Protein AF-A0A8D8HZX5-F1 (afdb_monomer_lite)

Foldseek 3Di:
DVVLVVLVPDQAAPAPAEDEFEFAAAPVDPQQSVSRVCVVVSCVVNNYHYQADYQRAHPNPDRPVSVVVRVVVSVVSVCVVVVHDDPPDPDPDDPDDDDDDPPDDPQPDDPPQQADRCLQVVPDDDADPNRHDPDDDPDDDDD

Secondary structure (DSSP, 8-state):
-HHHHHHHH-----TT-EE--EEEE-TTSTTTTHHHHHHHHHHHHTT-EE-SPPEEEETTS-HHHHHHHHHHHHHHHHHHHHT-----------S------TT--GGGS-SS-SSSTTTTTS--SSPBTTB------------

pLDDT: mean 94.72, std 5.87, range [61.72, 98.62]

Radius of gyration: 22.61 Å; chains: 1; bounding box: 56×49×49 Å

Organism: Culex pipiens (NCBI:txid7175)

InterPro domains:
  IPR001094 Flavodoxin-like [PR00369] (16-26)
  IPR001094 Flavodoxin-like [PR00369] (40-59)
  IPR008254 Flavodoxin/nitric oxide synthase [PF00258] (3-70)
  IPR008254 Flavodoxin/nitric oxide synthase [PS50902] (1-75)
  IPR029039 Flavoprotein-like superfamily [G3DSA:3.40.50.360] (1-97)
  IPR029039 Flavoprotein-like superfamily [SSF52218] (2-85)

Sequence (143 aa):
MEFYEWIQNNDVDFTGLNYAVFGLGNKTYEHYNKVGIYVDKRLEELGASRVFELGLGDDDANIEDDFITWKDKFWPAVCDHFGIESTGDEVLTRQYRLLEQPETSPERLYTGEVARLHSLQTQRPPFDAKNPFMAPIKINREL

Structure (mmCIF, N/CA/C/O backbone):
data_AF-A0A8D8HZX5-F1
#
_entry.id   AF-A0A8D8HZX5-F1
#
loop_
_atom_site.group_PDB
_atom_site.id
_atom_site.type_symbol
_atom_site.label_atom_id
_atom_site.label_alt_id
_atom_site.label_comp_id
_atom_site.label_asym_id
_atom_site.label_entity_id
_atom_site.label_seq_id
_atom_site.pdbx_PDB_ins_code
_atom_site.Cartn_x
_atom_site.Cartn_y
_atom_site.Cartn_z
_atom_site.occupancy
_atom_site.B_iso_or_equiv
_atom_site.auth_seq_id
_atom_site.auth_comp_id
_atom_site.auth_asym_id
_atom_site.auth_atom_id
_atom_site.pdbx_PDB_model_num
ATOM 1 N N . MET A 1 1 ? -5.731 4.814 -8.703 1.00 61.72 1 MET A N 1
ATOM 2 C CA . MET A 1 1 ? -6.523 5.958 -8.200 1.00 61.72 1 MET A CA 1
ATOM 3 C C . MET A 1 1 ? -8.022 5.710 -8.277 1.00 61.72 1 MET A C 1
ATOM 5 O O . MET A 1 1 ? -8.736 6.344 -7.520 1.00 61.72 1 MET A O 1
ATOM 9 N N . GLU A 1 2 ? -8.481 4.748 -9.086 1.00 91.94 2 GLU A N 1
ATOM 10 C CA . GLU A 1 2 ? -9.906 4.433 -9.266 1.00 91.94 2 GLU A CA 1
ATOM 11 C C . GLU A 1 2 ? -10.697 4.318 -7.954 1.00 91.94 2 GLU A C 1
ATOM 13 O O . GLU A 1 2 ? -11.722 4.967 -7.822 1.00 91.94 2 GLU A O 1
ATOM 18 N N . PHE A 1 3 ? -10.195 3.603 -6.939 1.00 94.69 3 PHE A N 1
ATOM 19 C CA . PHE A 1 3 ? -10.896 3.495 -5.651 1.00 94.69 3 PHE A CA 1
ATOM 20 C C . PHE A 1 3 ? -11.045 4.829 -4.905 1.00 94.69 3 PHE A C 1
ATOM 22 O O . PHE A 1 3 ? -12.114 5.120 -4.381 1.00 94.69 3 PHE A O 1
ATOM 29 N N . TYR A 1 4 ? -9.983 5.637 -4.846 1.00 93.31 4 TYR A N 1
ATOM 30 C CA . TYR A 1 4 ? -9.998 6.899 -4.103 1.00 93.31 4 TYR A CA 1
ATOM 31 C C . TYR A 1 4 ? -10.960 7.906 -4.746 1.00 93.31 4 TYR A C 1
ATOM 33 O O . TYR A 1 4 ? -11.748 8.534 -4.051 1.00 93.31 4 TYR A O 1
ATOM 41 N N . GLU A 1 5 ? -10.963 7.996 -6.076 1.00 94.75 5 GLU A N 1
ATOM 42 C CA . GLU A 1 5 ? -11.941 8.808 -6.808 1.00 94.75 5 GLU A CA 1
ATOM 43 C C . GLU A 1 5 ? -13.358 8.241 -6.675 1.00 94.75 5 GLU A C 1
ATOM 45 O O . GLU A 1 5 ? -14.320 8.985 -6.495 1.00 94.75 5 GLU A O 1
ATOM 50 N N . TRP A 1 6 ? -13.506 6.919 -6.742 1.00 95.50 6 TRP A N 1
ATOM 51 C CA . TRP A 1 6 ? -14.799 6.262 -6.615 1.00 95.50 6 TRP A CA 1
ATOM 52 C C . TRP A 1 6 ? -15.432 6.528 -5.246 1.00 95.50 6 TRP A C 1
ATOM 54 O O . TRP A 1 6 ? -16.571 6.987 -5.188 1.00 95.50 6 TRP A O 1
ATOM 64 N N . ILE A 1 7 ? -14.695 6.332 -4.151 1.00 94.75 7 ILE A N 1
ATOM 65 C CA . ILE A 1 7 ? -15.231 6.514 -2.795 1.00 94.75 7 ILE A CA 1
ATOM 66 C C . ILE A 1 7 ? -15.501 7.994 -2.464 1.00 94.75 7 ILE A C 1
ATOM 68 O O . ILE A 1 7 ? -16.356 8.301 -1.634 1.00 94.75 7 ILE A O 1
ATOM 72 N N . GLN A 1 8 ? -14.815 8.921 -3.144 1.00 93.50 8 GLN A N 1
ATOM 73 C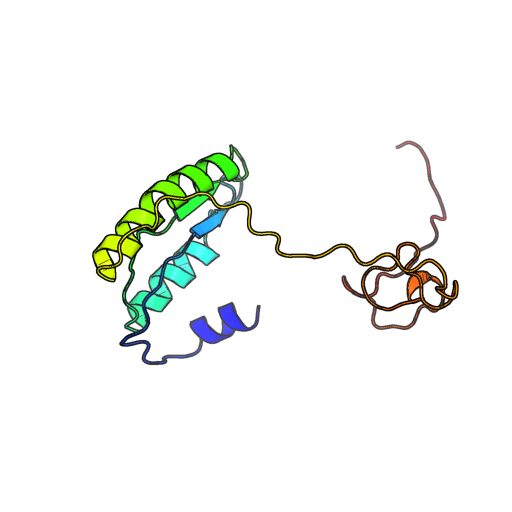 CA . GLN A 1 8 ? -15.075 10.360 -3.053 1.00 93.50 8 GLN A CA 1
ATOM 74 C C . GLN A 1 8 ? -16.389 10.784 -3.711 1.00 93.50 8 GLN A C 1
ATOM 76 O O . GLN A 1 8 ? -17.043 11.703 -3.227 1.00 93.50 8 GLN A O 1
ATOM 81 N N . ASN A 1 9 ? -16.753 10.143 -4.821 1.00 94.12 9 ASN A N 1
ATOM 82 C CA . ASN A 1 9 ? -17.837 10.600 -5.691 1.00 94.12 9 ASN A CA 1
ATOM 83 C C . ASN A 1 9 ? -19.116 9.761 -5.589 1.00 94.12 9 ASN A C 1
ATOM 85 O O . ASN A 1 9 ? -20.092 10.064 -6.272 1.00 94.12 9 ASN A O 1
ATOM 89 N N . ASN A 1 10 ? -19.118 8.699 -4.783 1.00 92.25 10 ASN A N 1
ATOM 90 C CA . ASN A 1 10 ? -20.267 7.816 -4.630 1.00 92.25 10 ASN A CA 1
ATOM 91 C C . ASN A 1 10 ? -20.724 7.777 -3.171 1.00 92.25 10 ASN A C 1
ATOM 93 O O . ASN A 1 10 ? -19.902 7.671 -2.259 1.00 92.25 10 ASN A O 1
ATOM 97 N N . ASP A 1 11 ? -22.041 7.816 -2.980 1.00 91.81 11 ASP A N 1
ATOM 98 C CA . ASP A 1 11 ? -22.711 7.601 -1.699 1.00 91.81 11 ASP A CA 1
ATOM 99 C C . ASP A 1 11 ? -23.365 6.214 -1.726 1.00 91.81 11 ASP A C 1
ATOM 101 O O . ASP A 1 11 ? -24.484 6.036 -2.209 1.00 91.81 11 ASP A O 1
ATOM 105 N N . VAL A 1 12 ? -22.611 5.211 -1.277 1.00 93.44 12 VAL A N 1
ATOM 106 C CA . VAL A 1 12 ? -23.055 3.815 -1.165 1.00 93.44 12 VAL A CA 1
ATOM 107 C C . VAL A 1 12 ? -23.280 3.487 0.305 1.00 93.44 12 VAL A C 1
ATOM 109 O O . VAL A 1 12 ? -22.495 3.901 1.149 1.00 93.44 12 VAL A O 1
ATOM 112 N N . ASP A 1 13 ? -24.323 2.724 0.616 1.00 96.19 13 ASP A N 1
ATOM 113 C CA . ASP A 1 13 ? -24.539 2.224 1.973 1.00 96.19 13 ASP A CA 1
ATOM 114 C C . ASP A 1 13 ? -23.611 1.033 2.261 1.00 96.19 13 ASP A C 1
ATOM 116 O O . ASP A 1 13 ? -23.718 -0.027 1.638 1.00 96.19 13 ASP A O 1
ATOM 120 N N . PHE A 1 14 ? -22.689 1.220 3.201 1.00 97.19 14 PHE A N 1
ATOM 121 C CA . PHE A 1 14 ? -21.767 0.207 3.707 1.00 97.19 14 PHE A CA 1
ATOM 122 C C . PHE A 1 14 ? -22.182 -0.351 5.069 1.00 97.19 14 PHE A C 1
ATOM 124 O O . PHE A 1 14 ? -21.363 -0.961 5.760 1.00 97.19 14 PHE A O 1
ATOM 131 N N . THR A 1 15 ? -23.451 -0.214 5.449 1.00 97.75 15 THR A N 1
ATOM 132 C CA . THR A 1 15 ? -23.994 -0.887 6.630 1.00 97.75 15 THR A CA 1
ATOM 133 C C . THR A 1 15 ? -23.666 -2.384 6.592 1.00 97.75 15 THR A C 1
ATOM 135 O O . THR A 1 15 ? -23.982 -3.098 5.641 1.00 97.75 15 THR A O 1
ATOM 138 N N . GLY A 1 16 ? -23.010 -2.867 7.650 1.00 96.88 16 GLY A N 1
ATOM 139 C CA . GLY A 1 16 ? 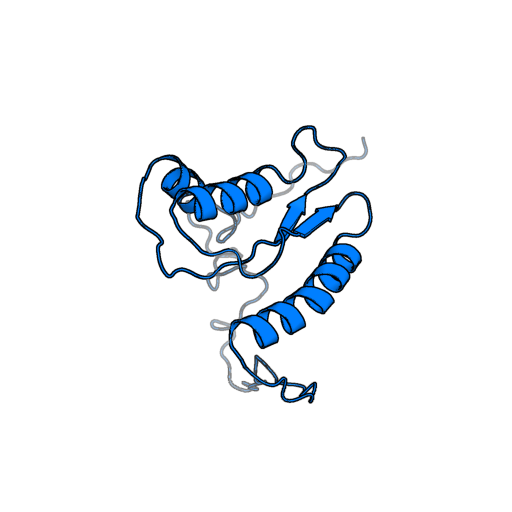-22.561 -4.257 7.781 1.00 96.88 16 GLY A CA 1
ATOM 140 C C . GLY A 1 16 ? -21.131 -4.529 7.296 1.00 96.88 16 GLY A C 1
ATOM 141 O O . GLY A 1 16 ? -20.597 -5.604 7.574 1.00 96.88 16 GLY A O 1
ATOM 142 N N . LEU A 1 17 ? -20.474 -3.571 6.632 1.00 98.06 17 LEU A N 1
ATOM 143 C CA . LEU A 1 17 ? -19.045 -3.651 6.333 1.00 98.06 17 LEU A CA 1
ATOM 144 C C . LEU A 1 17 ? -18.239 -3.380 7.606 1.00 98.06 17 LEU A C 1
ATOM 146 O O . LEU A 1 17 ? -18.325 -2.300 8.179 1.00 98.06 17 LEU A O 1
ATOM 150 N N . ASN A 1 18 ? -17.420 -4.339 8.022 1.00 98.31 18 ASN A N 1
ATOM 151 C CA . ASN A 1 18 ? -16.445 -4.160 9.094 1.00 98.31 18 ASN A CA 1
ATOM 152 C C . ASN A 1 18 ? -15.081 -3.814 8.482 1.00 98.31 18 ASN A C 1
ATOM 154 O O . ASN A 1 18 ? -14.658 -4.489 7.541 1.00 98.31 18 ASN A O 1
ATOM 158 N N . TYR A 1 19 ? -14.389 -2.792 8.989 1.00 98.50 19 TYR A N 1
ATOM 159 C CA . TYR A 1 19 ? -13.107 -2.357 8.422 1.00 98.50 19 TYR A CA 1
ATOM 160 C C . TYR A 1 19 ? -12.095 -1.896 9.478 1.00 98.50 19 TYR A C 1
ATOM 162 O O . TYR A 1 19 ? -12.444 -1.580 10.613 1.00 98.50 19 TYR A O 1
ATOM 170 N N . ALA A 1 20 ? -10.829 -1.835 9.075 1.00 98.50 20 ALA A N 1
ATOM 171 C CA . ALA A 1 20 ? -9.755 -1.148 9.781 1.00 98.50 20 ALA A CA 1
ATOM 172 C C . ALA A 1 20 ? -8.789 -0.563 8.741 1.00 98.50 20 ALA A C 1
ATOM 174 O O . ALA A 1 20 ? -8.664 -1.109 7.640 1.00 98.50 20 ALA A O 1
ATOM 175 N N . VAL A 1 21 ? -8.119 0.543 9.068 1.00 98.62 21 VAL A N 1
ATOM 176 C CA . VAL A 1 21 ? -7.191 1.226 8.155 1.00 98.62 21 VAL A CA 1
ATOM 177 C C . VAL A 1 21 ? -5.851 1.437 8.850 1.00 98.62 21 VAL A C 1
ATOM 179 O O . VAL A 1 21 ? -5.797 1.926 9.974 1.00 98.62 21 VAL A O 1
ATOM 182 N N . PHE A 1 22 ? -4.766 1.119 8.149 1.00 98.62 22 PHE A N 1
ATOM 183 C CA . PHE A 1 22 ? -3.417 1.551 8.498 1.00 98.62 22 PHE A CA 1
ATOM 184 C C . PHE A 1 22 ? -2.881 2.418 7.357 1.00 98.62 22 PHE A C 1
ATOM 186 O O . PHE A 1 22 ? -2.743 1.955 6.223 1.00 98.62 22 PHE A O 1
ATOM 193 N N . GLY A 1 23 ? -2.648 3.697 7.637 1.00 98.19 23 GLY A N 1
ATOM 194 C CA . GLY A 1 23 ? -2.097 4.652 6.688 1.00 98.19 23 GLY A CA 1
ATOM 195 C C . GLY A 1 23 ? -0.570 4.631 6.684 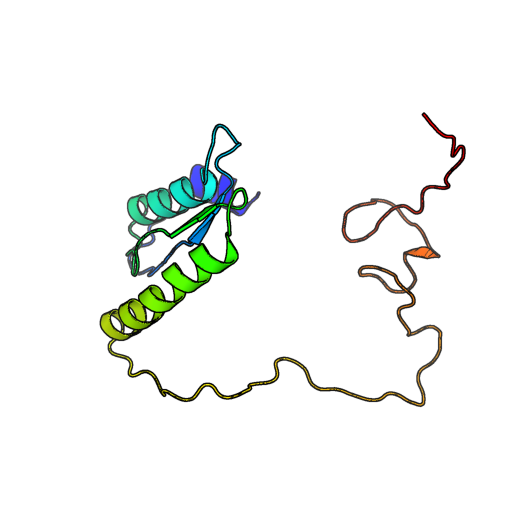1.00 98.19 23 GLY A C 1
ATOM 196 O O . GLY A 1 23 ? 0.060 4.559 7.738 1.00 98.19 23 GLY A O 1
ATOM 197 N N . LEU A 1 24 ? 0.014 4.732 5.490 1.00 98.00 24 LEU A N 1
ATOM 198 C CA . LEU A 1 24 ? 1.446 4.926 5.295 1.00 98.00 24 LEU A CA 1
ATOM 199 C C . LEU A 1 24 ? 1.669 6.387 4.893 1.00 98.00 24 LEU A C 1
ATOM 201 O O . LEU A 1 24 ? 1.239 6.813 3.816 1.00 98.00 24 LEU A O 1
ATOM 205 N N . GLY A 1 25 ? 2.303 7.165 5.766 1.00 97.56 25 GLY A N 1
ATOM 206 C CA . GLY A 1 25 ? 2.591 8.578 5.551 1.00 97.56 25 GLY A CA 1
ATOM 207 C C . GLY A 1 25 ? 4.038 8.918 5.874 1.00 97.56 25 GLY A C 1
ATOM 208 O O . GLY A 1 25 ? 4.832 8.060 6.232 1.00 97.56 25 GLY A O 1
ATOM 209 N N . ASN A 1 26 ? 4.382 10.193 5.728 1.00 97.00 26 ASN A N 1
ATOM 210 C CA . ASN A 1 26 ? 5.695 10.723 6.076 1.00 97.00 26 ASN A CA 1
ATOM 211 C C . ASN A 1 26 ? 5.516 12.172 6.558 1.00 97.00 26 ASN A C 1
ATOM 213 O O . ASN A 1 26 ? 4.924 12.984 5.838 1.00 97.00 26 ASN A O 1
ATOM 217 N N . LYS A 1 27 ? 5.953 12.488 7.784 1.00 95.25 27 LYS A N 1
ATOM 218 C CA . LYS A 1 27 ? 5.712 13.801 8.417 1.00 95.25 27 LYS A CA 1
ATOM 219 C C . LYS A 1 27 ? 6.471 14.965 7.776 1.00 95.25 27 LYS A C 1
ATOM 221 O O . LYS A 1 27 ? 6.125 16.116 8.036 1.00 95.25 27 LYS A O 1
ATOM 226 N N . THR A 1 28 ? 7.452 14.702 6.913 1.00 96.00 28 THR A N 1
ATOM 227 C CA . THR A 1 28 ? 8.129 15.758 6.138 1.00 96.00 28 THR A CA 1
ATOM 228 C C . THR A 1 28 ? 7.237 16.357 5.048 1.00 96.00 28 THR A C 1
ATOM 230 O O . THR A 1 28 ? 7.516 17.448 4.550 1.00 96.00 28 THR A O 1
ATOM 233 N N . TYR A 1 29 ? 6.141 15.678 4.697 1.00 95.94 29 TYR A N 1
ATOM 234 C CA . TYR A 1 29 ? 5.147 16.171 3.752 1.00 95.94 29 TYR A CA 1
ATOM 235 C C . TYR A 1 29 ? 4.048 16.958 4.470 1.00 95.94 29 TYR A C 1
ATOM 237 O O . TYR A 1 29 ? 3.567 16.571 5.532 1.00 95.94 29 TYR A O 1
ATOM 245 N N . GLU A 1 30 ? 3.557 18.016 3.822 1.00 96.19 30 GLU A N 1
ATOM 246 C CA . GLU A 1 30 ? 2.460 18.857 4.332 1.00 96.19 30 GLU A CA 1
ATOM 247 C C . GLU A 1 30 ? 1.185 18.056 4.652 1.00 96.19 30 GLU A C 1
ATOM 249 O O . GLU A 1 30 ? 0.423 18.380 5.562 1.00 96.19 30 GLU A O 1
ATOM 254 N N . HIS A 1 31 ? 0.931 16.997 3.886 1.00 95.88 31 HIS A N 1
ATOM 255 C CA . HIS A 1 31 ? -0.287 16.199 3.957 1.00 95.88 31 HIS A CA 1
ATOM 256 C C . HIS A 1 31 ? -0.017 14.794 4.509 1.00 95.88 31 HIS A C 1
ATOM 258 O O . HIS A 1 31 ? -0.274 13.789 3.839 1.00 95.88 31 HIS A O 1
ATOM 264 N N . TYR A 1 32 ? 0.490 14.727 5.741 1.00 97.31 32 TYR A N 1
ATOM 265 C CA . TYR A 1 32 ? 0.738 13.475 6.460 1.00 97.31 32 TYR A CA 1
ATOM 266 C C . TYR A 1 32 ? -0.505 12.567 6.492 1.00 97.31 32 TYR A C 1
ATOM 268 O O . TYR A 1 32 ? -1.571 12.976 6.949 1.00 97.31 32 TYR A O 1
ATOM 276 N N . ASN A 1 33 ? -0.371 11.330 5.994 1.00 97.81 33 ASN A N 1
ATOM 277 C CA . ASN A 1 33 ? -1.409 10.287 6.011 1.00 97.81 33 ASN A CA 1
ATOM 278 C C . ASN A 1 33 ? -2.776 10.662 5.397 1.00 97.81 33 ASN A C 1
ATOM 280 O O . ASN A 1 33 ? -3.780 9.996 5.652 1.00 97.81 33 ASN A O 1
ATOM 284 N N . LYS A 1 34 ? -2.836 11.687 4.534 1.00 97.62 34 LYS A N 1
ATOM 285 C CA . LYS A 1 34 ? -4.097 12.234 3.994 1.00 97.62 34 LYS A CA 1
ATOM 286 C C . LYS A 1 34 ? -5.036 11.179 3.402 1.00 97.62 34 LYS A C 1
ATOM 288 O O . LYS A 1 34 ? -6.237 11.248 3.636 1.00 97.62 34 LYS A O 1
ATOM 293 N N . VAL A 1 35 ? -4.502 10.206 2.659 1.00 97.44 35 VAL A N 1
ATOM 294 C CA . VAL A 1 35 ? -5.314 9.136 2.053 1.00 97.44 35 VAL A CA 1
ATOM 295 C C . VAL A 1 35 ? -5.870 8.187 3.115 1.00 97.44 35 VAL A C 1
ATOM 297 O O . VAL A 1 35 ? -7.059 7.891 3.075 1.00 97.44 35 VAL A O 1
ATOM 300 N N . GLY A 1 36 ? -5.051 7.751 4.077 1.00 97.94 36 GLY A N 1
ATOM 301 C CA . GLY A 1 36 ? -5.492 6.868 5.163 1.00 97.94 36 GLY A CA 1
ATOM 302 C C . GLY A 1 36 ? -6.577 7.516 6.024 1.00 97.94 36 GLY A C 1
ATOM 303 O O . GLY A 1 36 ? -7.633 6.923 6.225 1.00 97.94 36 GLY A O 1
ATOM 304 N N . ILE A 1 37 ? -6.363 8.775 6.426 1.00 98.44 37 ILE A N 1
ATOM 305 C CA . ILE A 1 37 ? -7.336 9.578 7.186 1.00 98.44 37 ILE A CA 1
ATOM 306 C C . ILE A 1 37 ? -8.642 9.742 6.403 1.00 98.44 37 ILE A C 1
ATOM 308 O O . ILE A 1 37 ? -9.727 9.607 6.966 1.00 98.44 37 ILE A O 1
ATOM 312 N N . TYR A 1 38 ? -8.552 10.028 5.101 1.00 98.12 38 TYR A N 1
ATOM 313 C CA . TYR A 1 38 ? -9.737 10.207 4.271 1.00 98.12 38 TYR A CA 1
ATOM 314 C C . TYR A 1 38 ? -10.537 8.911 4.123 1.00 98.12 38 TYR A C 1
ATOM 316 O O . TYR A 1 38 ? -11.747 8.929 4.317 1.00 98.12 38 TYR A O 1
ATOM 324 N N . VAL A 1 39 ? -9.879 7.795 3.788 1.00 98.06 39 VAL A N 1
ATOM 325 C CA . VAL A 1 39 ? -10.551 6.502 3.587 1.00 98.06 39 VAL A CA 1
ATOM 326 C C . VAL A 1 39 ? -11.206 6.025 4.880 1.00 98.06 39 VAL A C 1
ATOM 328 O O . VAL A 1 39 ? -12.365 5.625 4.844 1.00 98.06 39 VAL A O 1
ATOM 331 N N . ASP A 1 40 ? -10.510 6.123 6.014 1.00 98.56 40 ASP A N 1
ATOM 332 C CA . ASP A 1 40 ? -11.063 5.752 7.318 1.00 98.56 40 ASP A CA 1
ATOM 333 C C . ASP A 1 40 ? -12.322 6.555 7.658 1.00 98.56 40 ASP A C 1
ATOM 335 O O . ASP A 1 40 ? -13.356 5.971 7.977 1.00 98.56 40 ASP A O 1
ATOM 339 N N . LYS A 1 41 ? -12.264 7.883 7.513 1.00 98.19 41 LYS A N 1
ATOM 340 C CA . LYS A 1 41 ? -13.414 8.755 7.759 1.00 98.19 41 LYS A CA 1
ATOM 341 C C . LYS A 1 41 ? -14.560 8.477 6.786 1.00 98.19 41 LYS A C 1
ATOM 343 O O . LYS A 1 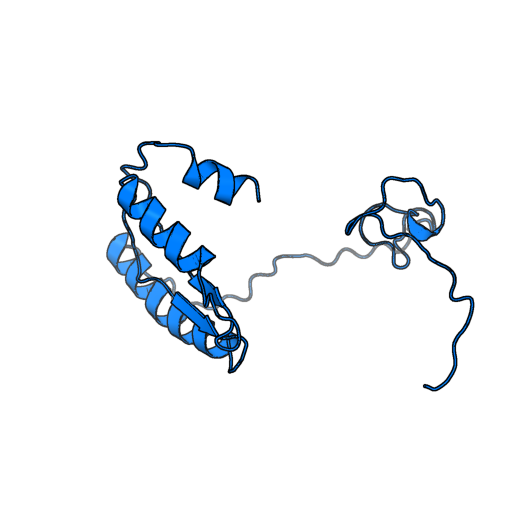41 ? -15.719 8.431 7.186 1.00 98.19 41 LYS A O 1
ATOM 348 N N . ARG A 1 42 ? -14.248 8.307 5.500 1.00 97.81 42 ARG A N 1
ATOM 349 C CA . ARG A 1 42 ? -15.256 8.138 4.451 1.00 97.81 42 ARG A CA 1
ATOM 350 C C . ARG A 1 42 ? -16.001 6.813 4.590 1.00 97.81 42 ARG A C 1
ATOM 352 O O . ARG A 1 42 ? -17.199 6.783 4.349 1.00 97.81 42 ARG A O 1
ATOM 359 N N . LEU A 1 43 ? -15.330 5.736 4.997 1.00 98.06 43 LEU A N 1
ATOM 360 C CA . LEU A 1 43 ? -15.989 4.452 5.257 1.00 98.06 43 LEU A CA 1
ATOM 361 C C . LEU A 1 43 ? -17.004 4.557 6.405 1.00 98.06 43 LEU A C 1
ATOM 363 O O . LEU A 1 43 ? -18.119 4.059 6.268 1.00 98.06 43 LEU A O 1
ATOM 367 N N . GLU A 1 44 ? -16.656 5.257 7.486 1.00 97.69 44 GLU A N 1
ATOM 368 C CA . GLU A 1 44 ? -17.576 5.532 8.598 1.00 97.69 44 GLU A CA 1
ATOM 369 C C . GLU A 1 44 ? -18.768 6.401 8.169 1.00 97.69 44 GLU A C 1
ATOM 371 O O . GLU A 1 44 ? -19.910 6.075 8.484 1.00 97.69 44 GLU A O 1
ATOM 376 N N . GLU A 1 45 ? -18.532 7.467 7.392 1.00 97.56 45 GLU A N 1
ATOM 377 C CA . GLU A 1 45 ? -19.602 8.315 6.832 1.00 97.56 45 GLU A CA 1
ATOM 378 C C . GLU A 1 45 ? -20.589 7.527 5.952 1.00 97.56 45 GLU A C 1
ATOM 380 O O . GLU A 1 45 ? -21.762 7.887 5.870 1.00 97.56 45 GLU A O 1
ATOM 385 N N . LEU A 1 46 ? -20.121 6.454 5.309 1.00 97.69 46 LEU A N 1
ATOM 386 C CA . LEU A 1 46 ? -20.920 5.565 4.465 1.00 97.69 46 LEU A CA 1
ATOM 387 C C . LEU A 1 46 ? -21.596 4.421 5.249 1.00 97.69 46 LEU A C 1
ATOM 389 O O . LEU A 1 46 ? -22.241 3.571 4.644 1.00 97.69 46 LEU A O 1
ATOM 393 N N . GLY A 1 47 ? -21.481 4.379 6.581 1.00 97.62 47 GLY A N 1
ATOM 394 C CA . GLY A 1 47 ? -22.164 3.396 7.435 1.00 97.62 47 GLY A CA 1
ATOM 395 C C . GLY A 1 47 ? -21.362 2.128 7.748 1.00 97.62 47 GLY A C 1
ATOM 396 O O . GLY A 1 47 ? -21.886 1.217 8.395 1.00 97.62 47 GLY A O 1
ATOM 397 N N . ALA A 1 48 ? -20.094 2.051 7.333 1.00 98.19 48 ALA A N 1
ATOM 398 C CA . ALA A 1 48 ? -19.220 0.951 7.728 1.00 98.19 48 ALA A CA 1
ATOM 399 C C . ALA A 1 48 ? -18.877 1.027 9.228 1.00 98.19 48 ALA A C 1
ATOM 401 O O . ALA A 1 48 ? -18.790 2.099 9.823 1.00 98.19 48 ALA A O 1
ATOM 402 N N . SER A 1 49 ? -18.642 -0.126 9.847 1.00 98.25 49 SER A N 1
ATOM 403 C CA . SER A 1 49 ? -18.258 -0.261 11.253 1.00 98.25 49 SER A CA 1
ATOM 404 C C . SER A 1 49 ? -16.743 -0.402 11.388 1.00 98.25 49 SER A C 1
ATOM 406 O O . SER A 1 49 ? -16.152 -1.383 10.929 1.00 98.25 49 SER A O 1
ATOM 408 N N . ARG A 1 50 ? -16.101 0.579 12.029 1.00 98.38 50 ARG A N 1
ATOM 409 C CA . ARG A 1 50 ? -14.667 0.530 12.336 1.00 98.38 50 ARG A CA 1
ATOM 410 C C . ARG A 1 50 ? -14.409 -0.493 13.447 1.00 98.38 50 ARG A C 1
ATOM 412 O O . ARG A 1 50 ? -14.905 -0.327 14.556 1.00 98.38 50 ARG A O 1
ATOM 419 N N . VAL A 1 51 ? -13.619 -1.524 13.153 1.00 98.06 51 VAL A N 1
ATOM 420 C CA . VAL A 1 51 ? -13.246 -2.598 14.098 1.00 98.06 51 VAL A CA 1
ATOM 421 C C . VAL A 1 51 ? -12.063 -2.191 14.970 1.00 98.06 51 VAL A C 1
ATOM 423 O O . VAL A 1 51 ? -11.981 -2.575 16.132 1.00 98.06 51 VAL A O 1
ATOM 426 N N . PHE A 1 52 ? -11.134 -1.413 14.416 1.00 98.38 52 PHE A N 1
ATOM 427 C CA . PHE A 1 52 ? -9.939 -0.974 15.124 1.00 98.38 52 PHE A CA 1
ATOM 428 C C . PHE A 1 52 ? -9.522 0.430 14.688 1.00 98.38 52 PHE A C 1
ATOM 430 O O . PHE A 1 52 ? -9.824 0.850 13.570 1.00 98.38 52 PHE A O 1
ATOM 437 N N . GLU A 1 53 ? -8.860 1.162 15.585 1.00 97.94 53 GLU A N 1
ATOM 438 C CA . GLU A 1 53 ? -8.460 2.551 15.355 1.00 97.94 53 GLU A CA 1
ATOM 439 C C . GLU A 1 53 ? -7.546 2.713 14.129 1.00 97.94 53 GLU A C 1
ATOM 441 O O . GLU A 1 53 ? -6.770 1.819 13.776 1.00 97.94 53 GLU A O 1
ATOM 446 N N . LEU A 1 54 ? -7.638 3.876 13.478 1.00 98.62 54 LEU A N 1
ATOM 447 C CA . LEU A 1 54 ? -6.785 4.236 12.349 1.00 98.62 54 LEU A CA 1
ATOM 448 C C . LEU A 1 54 ? -5.310 4.256 12.777 1.00 98.62 54 LEU A C 1
ATOM 450 O O . LEU A 1 54 ? -4.918 5.028 13.650 1.00 98.62 54 LEU A O 1
ATOM 454 N N . GLY A 1 55 ? -4.480 3.461 12.105 1.00 98.31 55 GLY A N 1
ATOM 455 C CA . GLY A 1 55 ? -3.026 3.536 12.229 1.00 98.31 55 GLY A CA 1
ATOM 456 C C . GLY A 1 55 ? -2.435 4.636 11.349 1.00 98.31 55 GLY A C 1
ATOM 457 O O . GLY A 1 55 ? -2.866 4.822 10.211 1.00 98.31 55 GLY A O 1
ATOM 458 N N . LEU A 1 56 ? -1.441 5.360 11.864 1.00 98.25 56 LEU A N 1
ATOM 459 C CA . LEU A 1 56 ? -0.764 6.457 11.168 1.00 98.25 56 LEU A CA 1
ATOM 460 C C . LEU A 1 56 ? 0.748 6.212 11.173 1.00 98.25 56 LEU A C 1
ATOM 462 O O . LEU A 1 56 ? 1.432 6.713 12.063 1.00 98.25 56 LEU A O 1
ATOM 466 N N . GLY A 1 57 ? 1.250 5.455 10.199 1.00 97.88 57 GLY A N 1
ATOM 467 C CA . GLY A 1 57 ? 2.679 5.168 10.066 1.00 97.88 57 GLY A CA 1
ATOM 468 C C . GLY A 1 57 ? 3.473 6.339 9.485 1.00 97.88 57 GLY A C 1
ATOM 469 O O . GLY A 1 57 ? 2.952 7.083 8.641 1.00 97.88 57 GLY A O 1
ATOM 470 N N . ASP A 1 58 ? 4.725 6.480 9.926 1.00 97.56 58 ASP A N 1
ATOM 471 C CA . ASP A 1 58 ? 5.641 7.554 9.540 1.00 97.56 58 ASP A CA 1
ATOM 472 C C . ASP A 1 58 ? 6.970 7.038 8.966 1.00 97.56 58 ASP A C 1
ATOM 474 O O . ASP A 1 58 ? 7.862 6.592 9.687 1.00 97.56 58 ASP A O 1
ATOM 478 N N . ASP A 1 59 ? 7.125 7.167 7.650 1.00 96.62 59 ASP A N 1
ATOM 479 C CA . ASP A 1 59 ? 8.327 6.775 6.906 1.00 96.62 59 ASP A CA 1
ATOM 480 C C . ASP A 1 59 ? 9.531 7.714 7.133 1.00 96.62 59 ASP A C 1
ATOM 482 O O . ASP A 1 59 ? 10.648 7.376 6.758 1.00 96.62 59 ASP A O 1
ATOM 486 N N . ASP A 1 60 ? 9.344 8.889 7.755 1.00 95.56 60 ASP A N 1
ATOM 487 C CA . ASP A 1 60 ? 10.471 9.740 8.191 1.00 95.56 60 ASP A CA 1
ATOM 488 C C . ASP A 1 60 ? 11.209 9.151 9.406 1.00 95.56 60 ASP A C 1
ATOM 490 O O . ASP A 1 60 ? 12.389 9.421 9.628 1.00 95.56 60 ASP A O 1
ATOM 494 N N . ALA A 1 61 ? 10.503 8.339 10.199 1.00 93.31 61 ALA A N 1
ATOM 495 C CA . ALA A 1 61 ? 11.018 7.709 11.403 1.00 93.31 61 ALA A CA 1
ATOM 496 C C . ALA A 1 61 ? 11.198 6.198 11.193 1.00 93.31 61 ALA A C 1
ATOM 498 O O . ALA A 1 61 ? 12.197 5.766 10.619 1.00 93.31 61 ALA A O 1
ATOM 499 N N . ASN A 1 62 ? 10.258 5.386 11.685 1.00 94.88 62 ASN A N 1
ATOM 500 C CA . ASN A 1 62 ? 10.279 3.939 11.506 1.00 94.88 62 ASN A CA 1
ATOM 501 C C . ASN A 1 62 ? 8.860 3.393 11.319 1.00 94.88 62 ASN A C 1
ATOM 503 O O . ASN A 1 62 ? 8.187 2.994 12.270 1.00 94.88 62 ASN A O 1
ATOM 507 N N . ILE A 1 63 ? 8.434 3.339 10.060 1.00 96.69 63 ILE A N 1
ATOM 508 C CA . ILE A 1 63 ? 7.108 2.853 9.681 1.00 96.69 63 ILE A CA 1
ATOM 509 C C . ILE A 1 63 ? 6.881 1.371 10.017 1.00 96.69 63 ILE A C 1
ATOM 511 O O . ILE A 1 63 ? 5.740 0.965 10.239 1.00 96.69 63 ILE A O 1
ATOM 515 N N . GLU A 1 64 ? 7.946 0.565 10.080 1.00 96.88 64 GLU A N 1
ATOM 516 C CA . GLU A 1 64 ? 7.850 -0.852 10.444 1.00 96.88 64 GLU A CA 1
ATOM 517 C C . GLU A 1 64 ? 7.440 -1.000 11.915 1.00 96.88 64 GLU A C 1
ATOM 519 O O . GLU A 1 64 ? 6.503 -1.736 12.224 1.00 96.88 64 GLU A O 1
ATOM 524 N N . ASP A 1 65 ? 8.069 -0.241 12.818 1.00 97.31 65 ASP A N 1
ATOM 525 C CA . ASP A 1 65 ? 7.725 -0.251 14.247 1.00 97.31 65 ASP A CA 1
ATOM 526 C C . ASP A 1 65 ? 6.299 0.273 14.487 1.00 97.31 65 ASP A C 1
ATOM 528 O O . ASP A 1 65 ? 5.561 -0.281 15.313 1.00 97.31 65 ASP A O 1
ATOM 532 N N . ASP A 1 66 ? 5.883 1.306 13.744 1.00 97.44 66 ASP A N 1
ATOM 533 C CA . ASP A 1 66 ? 4.508 1.818 13.779 1.00 97.44 66 ASP A CA 1
ATOM 534 C C . ASP A 1 66 ? 3.505 0.732 13.359 1.00 97.44 66 ASP A C 1
ATOM 536 O O . ASP A 1 66 ? 2.474 0.534 14.014 1.00 97.44 66 ASP A O 1
ATOM 540 N N . PHE A 1 67 ? 3.811 -0.003 12.283 1.00 98.12 67 PHE A N 1
ATOM 541 C CA . PHE A 1 67 ? 2.960 -1.081 11.791 1.00 98.12 67 PHE A CA 1
ATOM 542 C C . PHE A 1 67 ? 2.892 -2.253 12.769 1.00 98.12 67 PHE A C 1
ATOM 544 O O . PHE A 1 67 ? 1.796 -2.739 13.049 1.00 98.12 67 PHE A O 1
ATOM 551 N N . ILE A 1 68 ? 4.023 -2.685 13.333 1.00 97.56 68 ILE A N 1
ATOM 552 C CA . ILE A 1 68 ? 4.064 -3.757 14.336 1.00 97.56 68 ILE A CA 1
ATOM 553 C C . ILE A 1 68 ? 3.234 -3.362 15.561 1.00 97.56 68 ILE A C 1
ATOM 555 O O . ILE A 1 68 ? 2.354 -4.118 15.973 1.00 97.56 68 ILE A O 1
ATOM 559 N N . THR A 1 69 ? 3.431 -2.147 16.080 1.00 97.62 69 THR A N 1
ATOM 560 C CA . THR A 1 69 ? 2.695 -1.632 17.246 1.00 97.62 69 THR A CA 1
ATOM 561 C C . THR A 1 69 ? 1.185 -1.600 17.005 1.00 97.62 69 THR A C 1
ATOM 563 O O . THR A 1 69 ? 0.399 -1.928 17.898 1.00 97.62 69 THR A O 1
ATOM 566 N N . TRP A 1 70 ? 0.760 -1.199 15.805 1.00 98.44 70 TRP A N 1
ATOM 567 C CA . TRP A 1 70 ? -0.648 -1.201 15.418 1.00 98.44 70 TRP A CA 1
ATOM 568 C C . TRP A 1 70 ? -1.189 -2.628 15.249 1.00 98.44 70 TRP A C 1
ATOM 570 O O . TRP A 1 70 ? -2.231 -2.958 15.812 1.00 98.44 70 TRP A O 1
ATOM 580 N N . LYS A 1 71 ? -0.458 -3.500 14.543 1.00 97.25 71 LYS A N 1
ATOM 581 C CA . LYS A 1 71 ? -0.826 -4.901 14.278 1.00 97.25 71 LYS A CA 1
ATOM 582 C C . LYS A 1 71 ? -1.025 -5.699 15.568 1.00 97.25 71 LYS A C 1
ATOM 584 O O . LYS A 1 71 ? -1.967 -6.486 15.664 1.00 97.25 71 LYS A O 1
ATOM 589 N N . ASP A 1 72 ? -0.152 -5.496 16.549 1.00 95.62 72 ASP A N 1
ATOM 590 C CA . ASP A 1 72 ? -0.175 -6.236 17.815 1.00 95.62 72 ASP A CA 1
ATOM 591 C C . ASP A 1 72 ? -1.404 -5.896 18.669 1.00 95.62 72 ASP A C 1
ATOM 593 O O . ASP A 1 72 ? -1.857 -6.721 19.459 1.00 95.62 72 ASP A O 1
ATOM 597 N N . LYS A 1 73 ? -1.991 -4.710 18.472 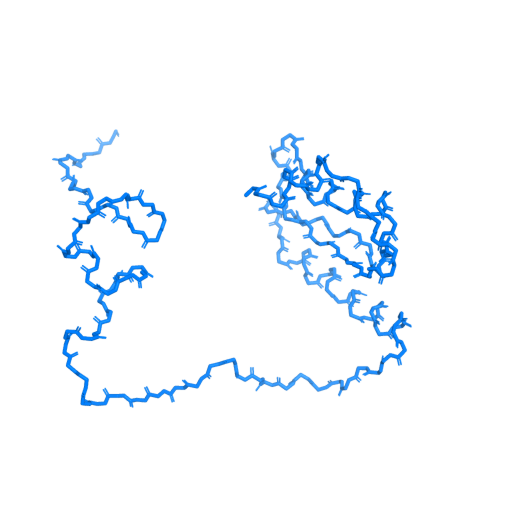1.00 96.81 73 LYS A N 1
ATOM 598 C CA . LYS A 1 73 ? -3.265 -4.301 19.085 1.00 96.81 73 LYS A CA 1
ATOM 599 C C . LYS A 1 73 ? -4.478 -4.633 18.213 1.00 96.81 73 LYS A C 1
ATOM 601 O O . LYS A 1 73 ? -5.548 -4.934 18.740 1.00 96.81 73 LYS A O 1
ATOM 606 N N . PHE A 1 74 ? -4.303 -4.610 16.894 1.00 97.25 74 PHE A N 1
ATOM 607 C CA . PHE A 1 74 ? -5.338 -4.911 15.910 1.00 97.25 74 PHE A CA 1
ATOM 608 C C . PHE A 1 74 ? -5.886 -6.332 16.064 1.00 97.25 74 PHE A C 1
ATOM 610 O O . PHE A 1 74 ? -7.099 -6.512 16.147 1.00 97.25 74 PHE A O 1
ATOM 617 N N . TRP A 1 75 ? -5.018 -7.348 16.132 1.00 94.69 75 TRP A N 1
ATOM 618 C CA . TRP A 1 75 ? -5.477 -8.740 16.197 1.00 94.69 75 TRP A CA 1
ATOM 619 C C . TRP A 1 75 ? -6.318 -9.063 17.441 1.00 94.69 75 TRP A C 1
ATOM 621 O O . TRP A 1 75 ? -7.371 -9.678 17.266 1.00 94.69 75 TRP A O 1
ATOM 631 N N . PRO A 1 76 ? -5.938 -8.632 18.662 1.00 94.12 76 PRO A N 1
ATOM 632 C CA . PRO A 1 76 ? -6.808 -8.740 19.831 1.00 94.12 76 PRO A CA 1
ATOM 633 C C . PRO A 1 76 ? -8.182 -8.088 19.627 1.00 94.12 76 PRO A C 1
ATOM 635 O O . PRO A 1 76 ? -9.195 -8.733 19.875 1.00 94.12 76 PRO A O 1
ATOM 638 N N . ALA A 1 77 ? -8.235 -6.864 19.087 1.00 95.62 77 ALA A N 1
ATOM 639 C CA . ALA A 1 77 ? -9.502 -6.169 18.840 1.00 95.62 77 ALA A CA 1
ATOM 640 C C . ALA A 1 77 ? -10.401 -6.913 17.835 1.00 95.62 77 ALA A C 1
ATOM 642 O O . ALA A 1 77 ? -11.612 -6.999 18.022 1.00 95.62 77 ALA A O 1
ATOM 643 N N . VAL A 1 78 ? -9.810 -7.496 16.789 1.00 95.75 78 VAL A N 1
ATOM 644 C CA . VAL A 1 78 ? -10.526 -8.352 15.829 1.00 95.75 78 VAL A CA 1
ATOM 645 C C . VAL A 1 78 ? -11.066 -9.607 16.514 1.00 95.75 78 VAL A C 1
ATOM 647 O O . VAL A 1 78 ? -12.217 -9.977 16.282 1.00 95.75 78 VAL A O 1
ATOM 650 N N . CYS A 1 79 ? -10.262 -10.253 17.363 1.00 94.88 79 CYS A N 1
ATOM 651 C CA . CYS A 1 79 ? -10.685 -11.443 18.100 1.00 94.88 79 CYS A CA 1
ATOM 652 C C . CYS A 1 79 ? -11.887 -11.149 19.002 1.00 94.88 79 CYS A C 1
ATOM 654 O O . CYS A 1 79 ? -12.890 -11.860 18.934 1.00 94.88 79 CYS A O 1
ATOM 656 N N . ASP A 1 80 ? -11.815 -10.055 19.760 1.00 95.19 80 ASP A N 1
ATOM 657 C CA . ASP A 1 80 ? -12.881 -9.607 20.654 1.00 95.19 80 ASP A CA 1
ATOM 658 C C . ASP A 1 80 ? -14.160 -9.241 19.885 1.00 95.19 80 ASP A C 1
ATOM 660 O O . ASP A 1 80 ? -15.255 -9.651 20.271 1.00 95.19 80 ASP A O 1
ATOM 664 N N . HIS A 1 81 ? -14.037 -8.516 18.767 1.00 95.06 81 HIS A N 1
ATOM 665 C CA . HIS A 1 81 ? -15.184 -8.073 17.963 1.00 95.06 81 HIS A CA 1
ATOM 666 C C . HIS A 1 81 ? -15.944 -9.234 17.314 1.00 95.06 81 HIS A C 1
ATOM 668 O O . HIS A 1 81 ? -17.173 -9.212 17.249 1.00 95.06 81 HIS A O 1
ATOM 674 N N . PHE A 1 82 ? -15.231 -10.258 16.836 1.00 96.00 82 PHE A N 1
ATOM 675 C CA . PHE A 1 82 ? -15.839 -11.412 16.164 1.00 96.00 82 PHE A CA 1
ATOM 676 C C . PHE A 1 82 ? -16.057 -12.626 17.077 1.00 96.00 82 PHE A C 1
ATOM 678 O O . PHE A 1 82 ? -16.622 -13.622 16.623 1.00 96.00 82 PHE A O 1
ATOM 685 N N . GLY A 1 83 ? -15.636 -12.563 18.344 1.00 94.75 83 GLY A N 1
ATOM 686 C CA . GLY A 1 83 ? -15.731 -13.680 19.285 1.00 94.75 83 GLY A CA 1
ATOM 687 C C . GLY A 1 83 ? -14.931 -14.907 18.837 1.00 94.75 83 GLY A C 1
ATOM 688 O O . GLY A 1 83 ? -15.393 -16.035 19.005 1.00 94.75 83 GLY A O 1
ATOM 689 N N . ILE A 1 84 ? -13.767 -14.688 18.219 1.00 93.44 84 ILE A N 1
ATOM 690 C CA . ILE A 1 84 ? -12.871 -15.751 17.747 1.00 93.44 84 ILE A CA 1
ATOM 691 C C . ILE A 1 84 ? -11.670 -15.881 18.682 1.00 93.44 84 ILE A C 1
ATOM 693 O O . ILE A 1 84 ? -11.099 -14.888 19.122 1.00 93.44 84 ILE A O 1
ATOM 697 N N . GLU A 1 85 ? -11.271 -17.115 18.976 1.00 87.56 85 GLU A N 1
ATOM 698 C CA . GLU A 1 85 ? -10.069 -17.384 19.762 1.00 87.56 85 GLU A CA 1
ATOM 699 C C . GLU A 1 85 ? -8.843 -17.443 18.847 1.00 87.56 85 GLU A C 1
ATOM 701 O O . GLU A 1 85 ? -8.862 -18.081 17.790 1.00 87.56 85 GLU A O 1
ATOM 706 N N . SER A 1 86 ? -7.754 -16.793 19.261 1.00 79.81 86 SER A N 1
ATOM 707 C CA . SER A 1 86 ? -6.469 -16.938 18.581 1.00 79.81 86 SER A CA 1
ATOM 708 C C . SER A 1 86 ? -5.944 -18.357 18.787 1.00 79.81 86 SER A C 1
ATOM 710 O O . SER A 1 86 ? -5.800 -18.813 19.920 1.00 79.81 86 SER A O 1
ATOM 712 N N . THR A 1 87 ? -5.606 -19.048 17.698 1.00 75.50 87 THR A N 1
ATOM 713 C CA . THR A 1 87 ? -5.038 -20.403 17.758 1.00 75.50 87 THR A CA 1
ATOM 714 C C . THR A 1 87 ? -3.595 -20.435 18.269 1.00 75.50 87 THR A C 1
ATOM 716 O O . THR A 1 87 ? -3.032 -21.517 18.364 1.00 75.50 87 THR A O 1
ATOM 719 N N . GLY A 1 88 ? -2.995 -19.286 18.613 1.00 66.00 88 GLY A N 1
ATOM 720 C CA . GLY A 1 88 ? -1.741 -19.169 19.377 1.00 66.00 88 GLY A CA 1
ATOM 721 C C . GLY A 1 88 ? -0.458 -19.635 18.680 1.00 66.00 88 GLY A C 1
ATOM 722 O O . GLY A 1 88 ? 0.628 -19.222 19.077 1.00 66.00 88 GLY A O 1
ATOM 723 N N . ASP A 1 89 ? -0.566 -20.443 17.630 1.00 72.81 89 ASP A N 1
ATOM 724 C CA . ASP A 1 89 ? 0.582 -21.026 16.956 1.00 72.81 89 ASP A CA 1
ATOM 725 C C . ASP A 1 89 ? 1.029 -20.142 15.785 1.00 72.81 89 ASP A C 1
ATOM 727 O O . ASP A 1 89 ? 0.364 -20.059 14.747 1.00 72.81 89 ASP A O 1
ATOM 731 N N . GLU A 1 90 ? 2.203 -19.519 15.918 1.00 68.50 90 GLU A N 1
ATOM 732 C CA . GLU A 1 90 ? 2.958 -19.001 14.774 1.00 68.50 90 GLU A CA 1
ATOM 733 C C . GLU A 1 90 ? 3.443 -20.179 13.920 1.00 68.50 90 GLU A C 1
ATOM 735 O O . GLU A 1 90 ? 4.583 -20.642 13.995 1.00 68.50 90 GLU A O 1
ATOM 740 N N . VAL A 1 91 ? 2.545 -20.718 13.101 1.00 79.06 91 VAL A N 1
ATOM 741 C CA . VAL A 1 91 ? 2.896 -21.767 12.152 1.00 79.06 91 VAL A CA 1
ATOM 742 C C . VAL A 1 91 ? 3.559 -21.118 10.944 1.00 79.06 91 VAL A C 1
ATOM 744 O O . VAL A 1 91 ? 2.943 -20.319 10.234 1.00 79.06 91 VAL A O 1
ATOM 747 N N . LEU A 1 92 ? 4.802 -21.516 10.660 1.00 82.38 92 LEU A N 1
ATOM 748 C CA . LEU A 1 92 ? 5.500 -21.194 9.413 1.00 82.38 92 LEU A CA 1
ATOM 749 C C . LEU A 1 92 ? 4.736 -21.772 8.209 1.00 82.38 92 LEU A C 1
ATOM 751 O O . LEU A 1 92 ? 5.016 -22.868 7.720 1.00 82.38 92 LEU A O 1
ATOM 755 N N . THR A 1 93 ? 3.765 -21.012 7.711 1.00 89.38 93 THR A N 1
ATOM 756 C CA . THR A 1 93 ? 2.955 -21.377 6.550 1.00 89.38 93 THR A CA 1
ATOM 757 C C . THR A 1 93 ? 3.611 -20.819 5.292 1.00 89.38 93 THR A C 1
ATOM 759 O O . THR A 1 93 ? 3.718 -19.609 5.106 1.00 89.38 93 THR A O 1
ATOM 762 N N . ARG A 1 94 ? 4.082 -21.699 4.400 1.00 94.06 94 ARG A N 1
ATOM 763 C CA . ARG A 1 94 ? 4.723 -21.274 3.146 1.00 94.06 94 ARG A CA 1
ATOM 764 C C . ARG A 1 94 ? 3.666 -20.831 2.134 1.00 94.06 94 ARG A C 1
ATOM 766 O O . ARG A 1 94 ? 2.841 -21.642 1.726 1.00 94.06 94 ARG A O 1
ATOM 773 N N . GLN A 1 95 ? 3.747 -19.587 1.658 1.00 96.06 95 GLN A N 1
ATOM 774 C CA . GLN A 1 95 ? 2.883 -19.089 0.575 1.00 96.06 95 GLN A CA 1
ATOM 775 C C . GLN A 1 95 ? 3.214 -19.727 -0.787 1.00 96.06 95 GLN A C 1
ATOM 777 O O . GLN A 1 95 ? 2.338 -19.892 -1.633 1.00 96.06 95 GLN A O 1
ATOM 782 N N . TYR A 1 96 ? 4.476 -20.119 -0.991 1.00 96.00 96 TYR A N 1
ATOM 783 C CA . TYR A 1 96 ? 4.968 -20.688 -2.245 1.00 96.00 96 TYR A CA 1
ATOM 784 C C . TYR A 1 96 ? 5.642 -22.042 -2.028 1.00 96.00 96 TYR A C 1
ATOM 786 O O . TYR A 1 96 ? 6.231 -22.319 -0.978 1.00 96.00 96 TYR A O 1
ATOM 794 N N . ARG A 1 97 ? 5.602 -22.878 -3.067 1.00 96.44 97 ARG A N 1
ATOM 795 C CA . ARG A 1 97 ? 6.316 -24.155 -3.135 1.00 96.44 97 ARG A CA 1
ATOM 796 C C . ARG A 1 97 ? 7.393 -24.080 -4.212 1.00 96.44 97 ARG A C 1
ATOM 798 O O . ARG A 1 97 ? 7.132 -23.606 -5.311 1.00 96.44 97 ARG A O 1
ATOM 805 N N . LEU A 1 98 ? 8.578 -24.598 -3.898 1.00 96.75 98 LEU A N 1
ATOM 806 C CA . LEU A 1 98 ? 9.647 -24.789 -4.874 1.00 96.75 98 LEU A CA 1
ATOM 807 C C . LEU A 1 98 ? 9.282 -25.937 -5.822 1.00 96.75 98 LEU A C 1
ATOM 809 O O . LEU A 1 98 ? 8.962 -27.033 -5.362 1.00 96.75 98 LEU A O 1
ATOM 813 N N . LEU A 1 99 ? 9.347 -25.676 -7.125 1.00 96.19 99 LEU A N 1
ATOM 814 C CA . LEU A 1 99 ? 9.220 -26.678 -8.178 1.00 96.19 99 LEU A CA 1
ATOM 815 C C . LEU A 1 99 ? 10.457 -26.584 -9.065 1.00 96.19 99 LEU A C 1
ATOM 817 O O . LEU A 1 99 ? 10.623 -25.612 -9.800 1.00 96.19 99 LEU A O 1
ATOM 821 N N . GLU A 1 100 ? 11.331 -27.577 -8.974 1.00 95.56 100 GLU A N 1
ATOM 822 C CA . GLU A 1 100 ? 12.490 -27.670 -9.855 1.00 95.56 100 GLU A CA 1
ATOM 823 C C . GLU A 1 100 ? 12.041 -28.060 -11.267 1.00 95.56 100 GLU A C 1
ATOM 825 O O . GLU A 1 100 ? 11.184 -28.928 -11.443 1.00 95.56 100 GLU A O 1
ATOM 830 N N . GLN A 1 101 ? 12.612 -27.408 -12.280 1.00 93.62 101 GLN A N 1
ATOM 831 C CA . GLN A 1 101 ? 12.335 -27.697 -13.685 1.00 93.62 101 GLN A CA 1
ATOM 832 C C . GLN A 1 101 ? 13.656 -27.881 -14.451 1.00 93.62 101 GLN A C 1
ATOM 834 O O . GLN A 1 101 ? 14.133 -26.940 -15.085 1.00 93.62 101 GLN A O 1
ATOM 839 N N . PRO A 1 102 ? 14.282 -29.071 -14.364 1.00 90.06 102 PRO A N 1
ATOM 840 C CA . PRO A 1 102 ? 15.587 -29.326 -14.982 1.00 90.06 102 PRO A CA 1
ATOM 841 C C . PRO A 1 102 ? 15.537 -29.317 -16.519 1.00 90.06 102 PRO A C 1
ATOM 843 O O . PRO A 1 102 ? 16.523 -28.977 -17.161 1.00 90.06 102 PRO A O 1
ATOM 846 N N . GLU A 1 103 ? 14.378 -29.627 -17.104 1.00 91.56 103 GLU A N 1
ATOM 847 C CA . GLU A 1 103 ? 14.168 -29.755 -18.553 1.00 91.56 103 GLU A CA 1
ATOM 848 C C . GLU A 1 103 ? 13.385 -28.558 -19.136 1.00 91.56 103 GLU A C 1
ATOM 850 O O . GLU A 1 103 ? 12.440 -28.725 -19.912 1.00 91.56 103 GLU A O 1
ATOM 855 N N . THR A 1 104 ? 13.724 -27.327 -18.732 1.00 91.06 104 THR A N 1
ATOM 856 C CA . THR A 1 104 ? 13.055 -26.114 -19.238 1.00 91.06 104 THR A CA 1
ATOM 857 C C . THR A 1 104 ? 13.807 -25.492 -20.407 1.00 91.06 104 THR A C 1
ATOM 859 O O . THR A 1 104 ? 14.992 -25.178 -20.317 1.00 91.06 104 THR A O 1
ATOM 862 N N . SER A 1 105 ? 13.088 -25.252 -21.509 1.00 92.81 105 SER A N 1
ATOM 863 C CA . SER A 1 105 ? 13.626 -24.519 -22.661 1.00 92.81 105 SER A CA 1
ATOM 864 C C . SER A 1 105 ? 14.048 -23.094 -22.264 1.00 92.81 105 SER A C 1
ATOM 866 O O . SER A 1 105 ? 13.258 -22.410 -21.604 1.00 92.81 105 SER A O 1
ATOM 868 N N . PRO A 1 106 ? 15.216 -22.596 -22.722 1.00 90.06 106 PRO A N 1
ATOM 869 C CA . PRO A 1 106 ? 15.659 -21.221 -22.473 1.00 90.06 106 PRO A CA 1
ATOM 870 C C . PRO A 1 106 ? 14.633 -20.150 -22.871 1.00 90.06 106 PRO A C 1
ATOM 872 O O . PRO A 1 106 ? 14.537 -19.112 -22.226 1.00 90.06 106 PRO A O 1
ATOM 875 N N . GLU A 1 107 ? 13.807 -20.426 -23.883 1.00 92.25 107 GLU A N 1
ATOM 876 C CA . GLU A 1 107 ? 12.739 -19.537 -24.367 1.00 92.25 107 GLU A CA 1
ATOM 877 C C . GLU A 1 107 ? 11.541 -19.425 -23.412 1.00 92.25 107 GLU A C 1
ATOM 879 O O . GLU A 1 107 ? 10.563 -18.754 -23.714 1.00 92.25 107 GLU A O 1
ATOM 884 N N . ARG A 1 108 ? 11.544 -20.143 -22.287 1.00 93.12 108 ARG A N 1
ATOM 885 C CA . ARG A 1 108 ? 10.489 -20.081 -21.263 1.00 93.12 108 ARG A CA 1
ATOM 886 C C . ARG A 1 108 ? 10.988 -19.508 -19.941 1.00 93.12 108 ARG A C 1
ATOM 888 O O . ARG A 1 108 ? 10.224 -19.450 -18.980 1.00 93.12 108 ARG A O 1
ATOM 895 N N . LEU A 1 109 ? 12.255 -19.104 -19.889 1.00 94.38 109 LEU A N 1
ATOM 896 C CA . LEU A 1 109 ? 12.898 -18.588 -18.691 1.00 94.38 109 LEU A CA 1
ATOM 897 C C . LEU A 1 109 ? 12.881 -17.064 -18.698 1.00 94.38 109 LEU A C 1
ATOM 899 O O . LEU A 1 109 ? 13.330 -16.431 -19.652 1.00 94.38 109 LEU A O 1
ATOM 903 N N . TYR A 1 110 ? 12.405 -16.480 -17.601 1.00 95.88 110 TYR A N 1
ATOM 904 C CA . TYR A 1 110 ? 12.642 -15.068 -17.333 1.00 95.88 110 TYR A CA 1
ATOM 905 C C . TYR A 1 110 ? 14.139 -14.850 -17.092 1.00 95.88 110 TYR A C 1
ATOM 907 O O . TYR A 1 110 ? 14.788 -15.620 -16.387 1.00 95.88 110 TYR A O 1
ATOM 915 N N . THR A 1 111 ? 14.675 -13.783 -17.673 1.00 95.62 111 THR A N 1
ATOM 916 C CA . THR A 1 111 ? 16.092 -13.390 -17.626 1.00 95.62 111 THR A CA 1
ATOM 917 C C . THR A 1 111 ? 16.296 -11.992 -17.037 1.00 95.62 111 THR A C 1
ATOM 919 O O . THR A 1 111 ? 17.392 -11.441 -17.093 1.00 95.62 111 THR A O 1
ATOM 922 N N . GLY A 1 112 ? 15.241 -11.424 -16.448 1.00 95.38 112 GLY A N 1
ATOM 923 C CA . GLY A 1 112 ? 15.225 -10.096 -15.828 1.00 95.38 112 GLY A CA 1
ATOM 924 C C . GLY A 1 112 ? 14.032 -9.237 -16.250 1.00 95.38 112 GLY A C 1
ATOM 925 O O . GLY A 1 112 ? 13.877 -8.123 -15.758 1.00 95.38 112 GLY A O 1
ATOM 926 N N . GLU A 1 113 ? 13.181 -9.726 -17.157 1.00 95.88 113 GLU A N 1
ATOM 927 C CA . GLU A 1 113 ? 11.954 -9.040 -17.551 1.00 95.88 113 GLU A CA 1
ATOM 928 C C . GLU A 1 113 ? 10.971 -8.924 -16.378 1.00 95.88 113 GLU A C 1
ATOM 930 O O . GLU A 1 113 ? 10.822 -9.846 -15.580 1.00 95.88 113 GLU A O 1
ATOM 935 N N . VAL A 1 114 ? 10.254 -7.799 -16.304 1.00 94.88 114 VAL A N 1
ATOM 936 C CA . VAL A 1 114 ? 9.379 -7.480 -15.161 1.00 94.88 114 VAL A CA 1
ATOM 937 C C . VAL A 1 114 ? 8.126 -8.354 -15.104 1.00 94.88 114 VAL A C 1
ATOM 939 O O . VAL A 1 114 ? 7.710 -8.772 -14.028 1.00 94.88 114 VAL A O 1
ATOM 942 N N . ALA A 1 115 ? 7.477 -8.584 -16.247 1.00 93.81 115 ALA A N 1
ATOM 943 C CA . ALA A 1 115 ? 6.161 -9.224 -16.269 1.00 93.81 115 ALA A CA 1
ATOM 944 C C . ALA A 1 115 ? 5.936 -10.109 -17.490 1.00 93.81 115 ALA A C 1
ATOM 946 O O . ALA A 1 115 ? 5.541 -11.258 -17.349 1.00 93.81 115 ALA A O 1
ATOM 947 N N . ARG A 1 116 ? 6.152 -9.588 -18.700 1.00 94.94 116 ARG A N 1
ATOM 948 C CA . ARG A 1 116 ? 5.968 -10.362 -19.929 1.00 94.94 116 ARG A CA 1
ATOM 949 C C . ARG A 1 116 ? 7.294 -10.979 -20.349 1.00 94.94 116 ARG A C 1
ATOM 951 O O . ARG A 1 116 ? 8.262 -10.257 -20.570 1.00 94.94 116 ARG A O 1
ATOM 958 N N . LEU A 1 117 ? 7.297 -12.295 -20.529 1.00 95.88 117 LEU A N 1
ATOM 959 C CA . LEU A 1 117 ? 8.445 -13.014 -21.057 1.00 95.88 117 LEU A CA 1
ATOM 960 C C . LEU A 1 117 ? 8.920 -12.394 -22.378 1.00 95.88 117 LEU A C 1
ATOM 962 O O . LEU A 1 117 ? 8.120 -12.085 -23.267 1.00 95.88 117 LEU A O 1
ATOM 966 N N . HIS A 1 118 ? 10.227 -12.199 -22.470 1.00 95.12 118 HIS A N 1
ATOM 967 C CA . HIS A 1 118 ? 10.917 -11.563 -23.578 1.00 95.12 118 HIS A CA 1
ATOM 968 C C . HIS A 1 118 ? 10.599 -10.083 -23.856 1.00 95.12 118 HIS A C 1
ATOM 970 O O . HIS A 1 118 ? 10.916 -9.563 -24.933 1.00 95.12 118 HIS A O 1
ATOM 976 N N . SER A 1 119 ? 9.964 -9.368 -22.919 1.00 95.75 119 SER A N 1
ATOM 977 C CA . SER A 1 119 ? 9.637 -7.950 -23.121 1.00 95.75 119 SER A CA 1
ATOM 978 C C . SER A 1 119 ? 10.874 -7.067 -23.257 1.00 95.75 119 SER A C 1
ATOM 980 O O . SER A 1 119 ? 10.829 -6.086 -23.995 1.00 95.75 119 SER A O 1
ATOM 982 N N . LEU A 1 120 ? 11.990 -7.416 -22.608 1.00 94.06 120 LEU A N 1
ATOM 983 C CA . LEU A 1 120 ? 13.224 -6.632 -22.687 1.00 94.06 120 LEU A CA 1
ATOM 984 C C . LEU A 1 120 ? 13.937 -6.776 -24.039 1.00 94.06 120 LEU A C 1
ATOM 986 O O . LEU A 1 120 ? 14.575 -5.820 -24.472 1.00 94.06 120 LEU A O 1
ATOM 990 N N . GLN A 1 121 ? 13.802 -7.912 -24.738 1.00 93.75 121 GLN A N 1
ATOM 991 C CA . GLN A 1 121 ? 14.343 -8.062 -26.097 1.00 93.75 121 GLN A CA 1
ATOM 992 C C . GLN A 1 121 ? 13.340 -7.580 -27.159 1.00 93.75 121 GLN A C 1
ATOM 994 O O . GLN A 1 121 ? 13.730 -6.939 -28.132 1.00 93.75 121 GLN A O 1
ATOM 999 N N . THR A 1 122 ? 12.039 -7.842 -26.975 1.00 94.69 122 THR A N 1
ATOM 1000 C CA . THR A 1 122 ? 10.976 -7.408 -27.900 1.00 94.69 122 THR A CA 1
ATOM 1001 C C . THR A 1 122 ? 10.165 -6.257 -27.309 1.00 94.69 122 THR A C 1
ATOM 1003 O O . THR A 1 122 ? 9.068 -6.437 -26.779 1.00 94.69 122 THR A O 1
ATOM 1006 N N . GLN A 1 123 ? 10.696 -5.047 -27.454 1.00 96.25 123 GLN A N 1
ATOM 1007 C CA . GLN A 1 123 ? 10.101 -3.826 -26.916 1.00 96.25 123 GLN A CA 1
ATOM 1008 C C . GLN A 1 123 ? 8.917 -3.361 -27.773 1.00 96.25 123 GLN A C 1
ATOM 1010 O O . GLN A 1 123 ? 9.060 -3.087 -28.967 1.00 96.25 123 GLN A O 1
ATOM 1015 N N . ARG A 1 124 ? 7.728 -3.268 -27.167 1.00 95.19 124 ARG A N 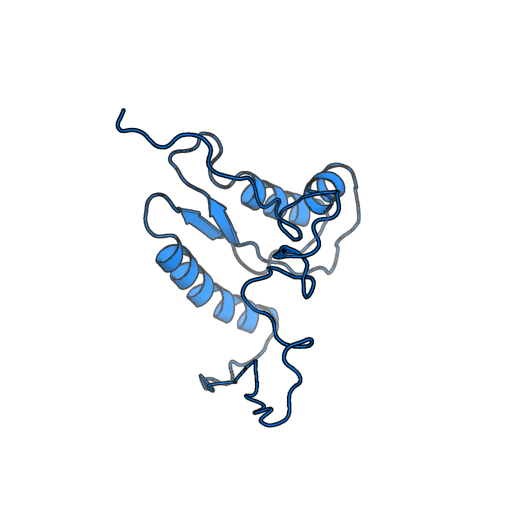1
ATOM 1016 C CA . ARG A 1 124 ? 6.512 -2.766 -27.825 1.00 95.19 124 ARG A CA 1
ATOM 1017 C C . ARG A 1 124 ? 5.800 -1.771 -26.910 1.00 95.19 124 ARG A C 1
ATOM 1019 O O . ARG A 1 124 ? 5.583 -2.125 -25.755 1.00 95.19 124 ARG A O 1
ATOM 1026 N N . PRO A 1 125 ? 5.417 -0.580 -27.398 1.00 96.12 125 PRO A N 1
ATOM 1027 C CA . PRO A 1 125 ? 4.632 0.366 -26.613 1.00 96.12 125 PRO A CA 1
ATOM 1028 C C . PRO A 1 125 ? 3.195 -0.149 -26.373 1.00 96.12 125 PRO A C 1
ATOM 1030 O O . PRO A 1 125 ? 2.725 -1.007 -27.130 1.00 96.12 125 PRO A O 1
ATOM 1033 N N . PRO A 1 126 ? 2.472 0.397 -25.376 1.00 96.75 126 PRO A N 1
ATOM 1034 C CA . PRO A 1 126 ? 2.907 1.445 -24.444 1.00 96.75 126 PRO A CA 1
ATOM 1035 C C . PRO A 1 126 ? 3.916 0.932 -23.403 1.00 96.75 126 PRO A C 1
ATOM 1037 O O . PRO A 1 126 ? 3.908 -0.247 -23.051 1.00 96.75 126 PRO A O 1
ATOM 1040 N N . PHE A 1 127 ? 4.799 1.822 -22.940 1.00 97.56 127 PHE A N 1
ATOM 1041 C CA . PHE A 1 127 ? 5.768 1.521 -21.882 1.00 97.56 127 PHE A CA 1
ATOM 1042 C C . PHE A 1 127 ? 5.280 2.079 -20.546 1.00 97.56 127 PHE A C 1
ATOM 1044 O O . PHE A 1 127 ? 4.853 3.230 -20.472 1.00 97.56 127 PHE A O 1
ATOM 1051 N N . ASP A 1 128 ? 5.352 1.255 -19.506 1.00 96.56 128 ASP A N 1
ATOM 1052 C CA . ASP A 1 128 ? 4.884 1.547 -18.152 1.00 96.56 128 ASP A CA 1
ATOM 1053 C C . ASP A 1 128 ? 5.667 0.708 -17.123 1.00 96.56 128 ASP A C 1
ATOM 1055 O O . ASP A 1 128 ? 6.655 0.054 -17.457 1.00 96.56 128 ASP A O 1
ATOM 1059 N N . ALA A 1 129 ? 5.237 0.707 -15.859 1.00 95.81 129 ALA A N 1
ATOM 1060 C CA . ALA A 1 129 ? 5.903 -0.045 -14.794 1.00 95.81 129 ALA A CA 1
ATOM 1061 C C . ALA A 1 129 ? 5.966 -1.568 -15.039 1.00 95.81 129 ALA A C 1
ATOM 1063 O O . ALA A 1 129 ? 6.862 -2.229 -14.521 1.00 95.81 129 ALA A O 1
ATOM 1064 N N . LYS A 1 130 ? 5.039 -2.142 -15.818 1.00 95.94 130 LYS A N 1
ATOM 1065 C CA . LYS A 1 130 ? 5.006 -3.576 -16.156 1.00 95.94 130 LYS A CA 1
ATOM 1066 C C . LYS A 1 130 ? 5.724 -3.882 -17.473 1.00 95.94 130 LYS A C 1
ATOM 1068 O O . LYS A 1 130 ? 6.040 -5.041 -17.747 1.00 95.94 130 LYS A O 1
ATOM 1073 N N . ASN A 1 131 ? 5.984 -2.861 -18.284 1.00 96.69 131 ASN A N 1
ATOM 1074 C CA . ASN A 1 131 ? 6.685 -2.956 -19.556 1.00 96.69 131 ASN A CA 1
ATOM 1075 C C . ASN A 1 131 ? 7.664 -1.777 -19.705 1.00 96.69 131 ASN A C 1
ATOM 1077 O O . ASN A 1 131 ? 7.359 -0.818 -20.418 1.00 96.69 131 ASN A O 1
ATOM 1081 N N . PRO A 1 132 ? 8.815 -1.804 -19.012 1.00 97.25 132 PRO A N 1
ATOM 1082 C CA . PRO A 1 132 ? 9.758 -0.695 -19.043 1.00 97.25 132 PRO A CA 1
ATOM 1083 C C . PRO A 1 132 ? 10.433 -0.563 -20.413 1.00 97.25 132 PRO A C 1
ATOM 1085 O O . PRO A 1 132 ? 10.698 -1.557 -21.099 1.00 97.25 132 PRO A O 1
ATOM 1088 N N . PHE A 1 133 ? 10.744 0.681 -20.784 1.00 97.50 133 PHE A N 1
ATOM 1089 C CA . PHE A 1 133 ? 11.520 0.988 -21.982 1.00 97.50 133 PHE A CA 1
ATOM 1090 C C . PHE A 1 133 ? 13.027 0.866 -21.717 1.00 97.50 133 PHE A C 1
ATOM 1092 O O . PHE A 1 133 ? 13.555 1.507 -20.809 1.00 97.50 133 PHE A O 1
ATOM 1099 N N . MET A 1 134 ? 13.738 0.109 -22.553 1.00 97.12 134 MET A N 1
ATOM 1100 C CA . MET A 1 134 ? 15.196 -0.055 -22.486 1.00 97.12 134 MET A CA 1
ATOM 1101 C C . MET A 1 134 ? 15.932 1.132 -23.123 1.00 97.12 134 MET A C 1
ATOM 1103 O O . MET A 1 134 ? 16.480 1.041 -24.223 1.00 97.12 134 MET A O 1
ATOM 1107 N N . ALA A 1 135 ? 15.936 2.272 -22.430 1.00 97.12 135 ALA A N 1
ATOM 1108 C CA . ALA A 1 135 ? 16.586 3.493 -22.899 1.00 97.12 135 ALA A CA 1
ATOM 1109 C C . ALA A 1 135 ? 18.129 3.369 -22.893 1.00 97.12 135 ALA A C 1
ATOM 1111 O O . ALA A 1 135 ? 18.715 3.129 -21.835 1.00 97.12 135 ALA A O 1
ATOM 1112 N N . PRO A 1 136 ? 18.826 3.579 -24.030 1.00 97.12 136 PRO A N 1
ATOM 1113 C CA . PRO A 1 136 ? 20.285 3.537 -24.060 1.00 97.12 136 PRO A CA 1
ATOM 1114 C C . PRO A 1 136 ? 20.893 4.771 -23.379 1.00 97.12 136 PRO A C 1
ATOM 1116 O O . PRO A 1 136 ? 20.523 5.911 -23.676 1.00 97.12 136 PRO A O 1
ATOM 1119 N N . ILE A 1 137 ? 21.888 4.552 -22.519 1.00 97.31 137 ILE A N 1
ATOM 1120 C CA . ILE A 1 137 ? 22.681 5.627 -21.907 1.00 97.31 137 ILE A CA 1
ATOM 1121 C C . ILE A 1 137 ? 23.622 6.202 -22.975 1.00 97.31 137 ILE A C 1
ATOM 1123 O O . ILE A 1 137 ? 24.550 5.529 -23.415 1.00 97.31 137 ILE A O 1
ATOM 1127 N N . LYS A 1 138 ? 23.384 7.446 -23.411 1.00 98.12 138 LYS A N 1
ATOM 1128 C CA . LYS A 1 138 ? 24.202 8.105 -24.451 1.00 98.12 138 LYS A CA 1
ATOM 1129 C C . LYS A 1 138 ? 25.432 8.829 -23.904 1.00 98.12 138 LYS A C 1
ATOM 1131 O O . LYS A 1 138 ? 26.444 8.908 -24.590 1.00 98.12 138 LYS A O 1
ATOM 1136 N N . ILE A 1 139 ? 25.324 9.406 -22.710 1.00 97.31 139 ILE A N 1
ATOM 1137 C CA . ILE A 1 139 ? 26.376 10.191 -22.057 1.00 97.31 139 ILE A CA 1
ATOM 1138 C C . ILE A 1 139 ? 26.351 9.830 -20.574 1.00 97.31 139 ILE A C 1
ATOM 1140 O O . ILE A 1 139 ? 25.284 9.823 -19.965 1.00 97.31 139 ILE A O 1
ATOM 1144 N N . ASN A 1 140 ? 27.521 9.561 -20.007 1.00 97.44 140 ASN A N 1
ATOM 1145 C CA . ASN A 1 140 ? 27.729 9.408 -18.575 1.00 97.44 140 ASN A CA 1
ATOM 1146 C C . ASN A 1 140 ? 29.012 10.170 -18.220 1.00 97.44 140 ASN A C 1
ATOM 1148 O O . ASN A 1 140 ? 30.081 9.825 -18.723 1.00 97.44 140 ASN A O 1
ATOM 1152 N N . ARG A 1 141 ? 28.891 11.256 -17.453 1.00 96.62 141 ARG A N 1
ATOM 1153 C CA . ARG A 1 141 ? 30.014 12.106 -17.035 1.00 96.62 141 ARG A CA 1
ATOM 1154 C C . ARG A 1 141 ? 29.808 12.571 -15.600 1.00 96.62 141 ARG A C 1
ATOM 1156 O O . ARG A 1 141 ? 28.667 12.715 -15.169 1.00 96.62 141 ARG A O 1
ATOM 1163 N N . GLU A 1 142 ? 30.911 12.836 -14.916 1.00 95.44 142 GLU A N 1
ATOM 1164 C CA . GLU A 1 142 ? 30.926 13.456 -13.589 1.00 95.44 142 GLU A CA 1
ATOM 1165 C C . GLU A 1 142 ? 30.386 14.898 -13.657 1.00 95.44 142 GLU A C 1
ATOM 1167 O O . GLU A 1 142 ? 30.591 15.582 -14.669 1.00 95.44 142 GLU A O 1
ATOM 1172 N N . LEU A 1 143 ? 29.631 15.305 -12.628 1.00 90.31 143 LEU A N 1
ATOM 1173 C CA . LEU A 1 143 ? 28.956 16.608 -12.530 1.00 90.31 143 LEU A CA 1
ATOM 1174 C C . LEU A 1 143 ? 29.805 17.644 -11.796 1.00 90.31 143 LEU A C 1
ATOM 1176 O O . LEU A 1 143 ? 30.410 17.278 -10.767 1.00 90.31 143 LEU A O 1
#